Protein AF-A0A0K2Y9Z3-F1 (afdb_monomer_lite)

Secondary structure (DSSP, 8-state):
-------------HHHHHHHHHHTTHHHHHHHHHHHHHHHHHTT-

Structure (mmCIF, N/CA/C/O backbone):
data_AF-A0A0K2Y9Z3-F1
#
_entry.id   AF-A0A0K2Y9Z3-F1
#
loop_
_atom_site.group_PDB
_a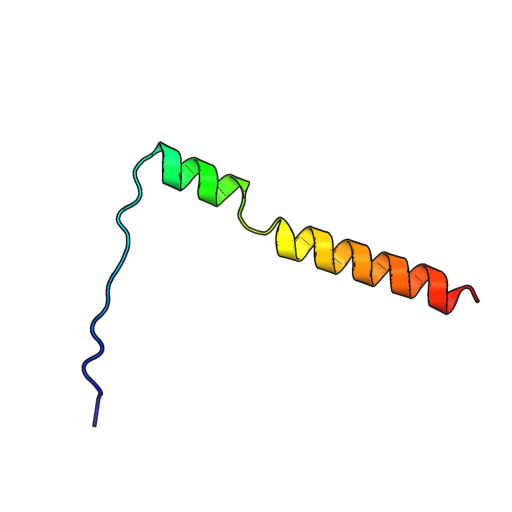tom_site.id
_atom_site.type_symbol
_atom_site.label_atom_id
_atom_site.label_alt_id
_atom_site.label_comp_id
_atom_site.label_asym_id
_atom_site.label_entity_id
_atom_site.label_seq_id
_atom_site.pdbx_PDB_ins_code
_atom_site.Cartn_x
_atom_site.Cartn_y
_atom_site.Cartn_z
_atom_site.occupancy
_atom_site.B_iso_or_equiv
_atom_site.auth_seq_id
_atom_site.auth_comp_id
_atom_site.auth_asym_id
_atom_site.auth_atom_id
_atom_site.pdbx_PDB_model_num
ATOM 1 N N . MET A 1 1 ? 10.711 -24.199 22.594 1.00 55.28 1 MET A N 1
ATOM 2 C CA . MET A 1 1 ? 10.521 -22.987 23.417 1.00 55.28 1 MET A CA 1
ATOM 3 C C . MET A 1 1 ? 9.619 -22.037 22.642 1.00 55.28 1 MET A C 1
ATOM 5 O O . MET A 1 1 ? 10.056 -21.532 21.619 1.00 55.28 1 MET A O 1
ATOM 9 N N . PHE A 1 2 ? 8.352 -21.878 23.032 1.00 73.56 2 PHE A N 1
ATOM 10 C CA . PHE A 1 2 ? 7.446 -20.933 22.366 1.00 73.56 2 PHE A CA 1
ATOM 11 C C . PHE A 1 2 ? 7.629 -19.549 22.989 1.00 73.56 2 PHE A C 1
ATOM 13 O O . PHE A 1 2 ? 7.498 -19.400 24.201 1.00 73.56 2 PHE A O 1
ATOM 20 N N . ALA A 1 3 ? 7.972 -18.552 22.175 1.00 76.75 3 ALA A N 1
ATOM 21 C CA . ALA A 1 3 ? 8.058 -17.170 22.628 1.00 76.75 3 ALA A CA 1
ATOM 22 C C . ALA A 1 3 ? 6.641 -16.621 22.855 1.00 76.75 3 ALA A C 1
ATOM 24 O O . ALA A 1 3 ? 5.819 -16.625 21.936 1.00 76.75 3 ALA A O 1
ATOM 25 N N . LEU A 1 4 ? 6.351 -16.146 24.069 1.00 79.56 4 LEU A N 1
ATOM 26 C CA . LEU A 1 4 ? 5.112 -15.430 24.364 1.00 79.56 4 LEU A CA 1
ATOM 27 C C . LEU A 1 4 ? 5.192 -14.045 23.707 1.00 79.56 4 LEU A C 1
ATOM 29 O O . LEU A 1 4 ? 5.840 -13.135 24.218 1.00 79.56 4 LEU A O 1
ATOM 33 N N . SER A 1 5 ? 4.579 -13.904 22.535 1.00 82.62 5 SER A N 1
ATOM 34 C CA . SER A 1 5 ? 4.476 -12.621 21.840 1.00 82.62 5 SER A CA 1
ATOM 35 C C . SER A 1 5 ? 3.300 -11.818 22.394 1.00 82.62 5 SER A C 1
ATOM 37 O O . SER A 1 5 ? 2.186 -12.332 22.517 1.00 82.62 5 SER A O 1
ATOM 39 N N . HIS A 1 6 ? 3.534 -10.543 22.708 1.00 82.81 6 HIS A N 1
ATOM 40 C CA . HIS A 1 6 ? 2.461 -9.618 23.043 1.00 82.81 6 HIS A CA 1
ATOM 41 C C . HIS A 1 6 ? 1.700 -9.237 21.766 1.00 82.81 6 HIS A C 1
ATOM 43 O O . HIS A 1 6 ? 2.186 -8.465 20.938 1.00 82.81 6 HIS A O 1
ATOM 49 N N . LYS A 1 7 ? 0.505 -9.810 21.592 1.00 82.69 7 LYS A N 1
ATOM 50 C CA . LYS A 1 7 ? -0.369 -9.521 20.453 1.00 82.69 7 LYS A CA 1
ATOM 51 C C . LYS A 1 7 ? -1.247 -8.311 20.768 1.00 82.69 7 LYS A C 1
ATOM 53 O O . LYS A 1 7 ? -2.160 -8.408 21.583 1.00 82.69 7 LYS A O 1
ATOM 58 N N . ILE A 1 8 ? -1.001 -7.200 20.077 1.00 84.75 8 ILE A N 1
ATOM 59 C CA . ILE A 1 8 ? -1.872 -6.019 20.085 1.00 84.75 8 ILE A CA 1
ATOM 60 C C . ILE A 1 8 ? -2.666 -6.007 18.779 1.00 84.75 8 ILE A C 1
ATOM 62 O O . ILE A 1 8 ? -2.091 -6.120 17.697 1.00 84.75 8 ILE A O 1
ATOM 66 N N . GLU A 1 9 ? -3.985 -5.861 18.877 1.00 86.44 9 GLU A N 1
ATOM 67 C CA . GLU A 1 9 ? -4.874 -5.695 17.729 1.00 86.44 9 GLU A CA 1
ATOM 68 C C . GLU A 1 9 ? -5.674 -4.398 17.867 1.00 86.44 9 GLU A C 1
ATOM 70 O O . GLU A 1 9 ? -6.179 -4.066 18.940 1.00 86.44 9 GLU A O 1
ATOM 75 N N . LEU A 1 10 ? -5.805 -3.663 16.764 1.00 86.31 10 LEU A N 1
ATOM 76 C CA . LEU A 1 10 ? -6.668 -2.489 16.698 1.00 86.31 10 LEU A CA 1
ATOM 77 C C . LEU A 1 10 ? -8.133 -2.928 16.594 1.00 86.31 10 LEU A C 1
ATOM 79 O O . LEU A 1 10 ? -8.456 -3.815 15.810 1.00 86.31 10 LEU A O 1
ATOM 83 N N . GLN A 1 11 ? -9.032 -2.256 17.317 1.00 92.88 11 GLN A N 1
ATOM 84 C CA . GLN A 1 11 ? -10.483 -2.447 17.202 1.00 92.88 11 GLN A CA 1
ATOM 85 C C . GLN A 1 11 ? -11.104 -1.301 16.383 1.00 92.88 11 GLN A C 1
ATOM 87 O O . GLN A 1 11 ? -11.538 -0.293 16.945 1.00 92.88 11 GLN A O 1
ATOM 92 N N . PRO A 1 12 ? -11.120 -1.390 15.038 1.00 92.12 12 PRO A N 1
ATOM 93 C CA . PRO A 1 12 ? -11.597 -0.299 14.204 1.00 92.12 12 PRO A CA 1
ATOM 94 C C . PRO A 1 12 ? -13.118 -0.135 14.290 1.00 92.12 12 PRO A C 1
ATOM 96 O O . PRO A 1 12 ? -13.885 -1.096 14.190 1.00 92.12 12 PRO A O 1
ATOM 99 N N . ASN A 1 13 ? -13.565 1.117 14.387 1.00 95.94 13 ASN A N 1
ATOM 100 C CA . ASN A 1 13 ? -14.977 1.472 14.267 1.00 95.94 13 ASN A CA 1
ATOM 101 C C . ASN A 1 13 ? -15.477 1.340 12.810 1.00 95.94 13 ASN A C 1
ATOM 103 O O . ASN A 1 13 ? -14.709 1.103 11.873 1.00 95.94 13 ASN A O 1
ATOM 107 N N . ASN A 1 14 ? -16.783 1.523 12.599 1.00 96.25 14 ASN A N 1
ATOM 108 C CA . ASN A 1 14 ? -17.412 1.348 11.282 1.00 96.25 14 ASN A CA 1
ATOM 109 C C . ASN A 1 14 ? -16.810 2.249 10.187 1.00 96.25 14 ASN A C 1
ATOM 111 O O . ASN A 1 14 ? -16.685 1.820 9.035 1.00 96.25 14 ASN A O 1
ATOM 115 N N . LYS A 1 15 ? -16.389 3.473 10.538 1.00 96.25 15 LYS A N 1
ATOM 116 C CA . LYS A 1 15 ? -15.756 4.409 9.595 1.00 96.25 15 LYS A CA 1
ATOM 117 C C . LYS A 1 15 ? -14.386 3.891 9.152 1.00 96.25 15 LYS A C 1
ATOM 119 O O . LYS A 1 15 ? -14.129 3.801 7.954 1.00 96.25 15 LYS A O 1
ATOM 124 N N . ALA A 1 16 ? -13.553 3.473 10.104 1.00 94.81 16 ALA A N 1
ATOM 125 C CA . ALA A 1 16 ? -12.225 2.926 9.836 1.00 94.81 16 ALA A CA 1
ATOM 126 C C . ALA A 1 16 ? -12.293 1.632 9.011 1.00 94.81 16 ALA A C 1
ATOM 128 O O . ALA A 1 16 ? -11.621 1.522 7.989 1.00 94.81 16 ALA A O 1
ATOM 129 N N . LYS A 1 17 ? -13.181 0.693 9.373 1.00 94.62 17 LYS A N 1
ATOM 130 C CA . LYS A 1 17 ? -13.405 -0.545 8.601 1.00 94.62 17 LYS A CA 1
ATOM 131 C C . LYS A 1 17 ? -13.757 -0.253 7.141 1.00 94.62 17 LYS A C 1
ATOM 133 O O . LYS A 1 17 ? -13.214 -0.881 6.235 1.00 94.62 17 LYS A O 1
ATOM 138 N N . THR A 1 18 ? -14.653 0.704 6.912 1.00 96.31 18 THR A N 1
ATOM 139 C CA . THR A 1 18 ? -15.064 1.102 5.558 1.00 96.31 18 THR A CA 1
ATOM 140 C C . THR A 1 18 ? -13.907 1.728 4.786 1.00 96.31 18 THR A C 1
ATOM 142 O O . THR A 1 18 ? -13.692 1.388 3.626 1.00 96.31 18 THR A O 1
ATOM 145 N N . HIS A 1 19 ? -13.143 2.616 5.425 1.00 94.50 19 HIS A N 1
ATOM 146 C CA . HIS A 1 19 ? -11.979 3.241 4.807 1.00 94.50 19 HIS A CA 1
ATOM 147 C C . HIS A 1 19 ? -10.915 2.207 4.423 1.00 94.50 19 HIS A C 1
ATOM 149 O O . HIS A 1 19 ? -10.486 2.182 3.273 1.00 94.50 19 HIS A O 1
ATOM 155 N N . PHE A 1 20 ? -10.557 1.300 5.336 1.00 92.25 20 PHE A N 1
ATOM 156 C CA . PHE A 1 20 ? -9.571 0.256 5.065 1.00 92.25 20 PHE A CA 1
ATOM 157 C C . PHE A 1 20 ? -9.993 -0.649 3.913 1.00 92.25 20 PHE A C 1
ATOM 159 O O . PHE A 1 20 ? -9.179 -0.912 3.038 1.00 92.25 20 PHE A O 1
ATOM 166 N N . LYS A 1 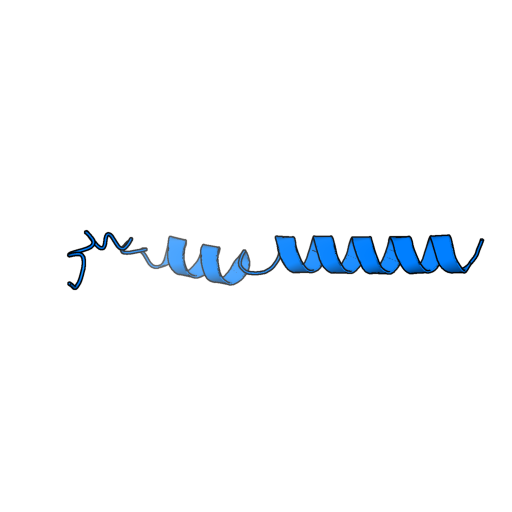21 ? -11.268 -1.052 3.840 1.00 91.81 21 LYS A N 1
ATOM 167 C CA . LYS A 1 21 ? -11.778 -1.833 2.701 1.00 91.81 21 LYS A CA 1
ATOM 168 C C . LYS A 1 21 ? -11.625 -1.103 1.365 1.00 91.81 21 LYS A C 1
ATOM 170 O O . LYS A 1 21 ? -11.318 -1.744 0.370 1.00 91.81 21 LYS A O 1
ATOM 175 N N . LYS A 1 22 ? -11.837 0.216 1.342 1.00 92.12 22 LYS A N 1
ATOM 176 C CA . LYS A 1 22 ? -11.702 1.034 0.125 1.00 92.12 22 LYS A CA 1
ATOM 177 C C . LYS A 1 22 ? -10.244 1.273 -0.269 1.00 92.12 22 LYS A C 1
ATOM 179 O O . LYS A 1 22 ? -9.941 1.292 -1.452 1.00 92.12 22 LYS A O 1
ATOM 184 N N . ALA A 1 23 ? -9.367 1.482 0.709 1.00 92.75 23 ALA A N 1
ATOM 185 C CA . ALA A 1 23 ? -7.954 1.784 0.482 1.00 92.75 23 ALA A CA 1
ATOM 186 C C . ALA A 1 23 ? -7.094 0.527 0.262 1.00 92.75 23 ALA A C 1
ATOM 188 O O . ALA A 1 23 ? -5.970 0.611 -0.244 1.00 92.75 23 ALA A O 1
ATOM 189 N N . PHE A 1 24 ? -7.591 -0.644 0.665 1.00 91.00 24 PHE A N 1
ATOM 190 C CA . PHE A 1 24 ? -6.853 -1.891 0.552 1.00 91.00 24 PHE A CA 1
ATOM 191 C C . PHE A 1 24 ? -6.521 -2.204 -0.910 1.00 91.00 24 PHE A C 1
ATOM 193 O O . PHE A 1 24 ? -7.384 -2.220 -1.783 1.00 91.00 24 PHE A O 1
ATOM 200 N N . GLY A 1 25 ? -5.245 -2.481 -1.175 1.00 91.38 25 GLY A N 1
ATOM 201 C CA . GLY A 1 25 ? -4.774 -2.897 -2.495 1.00 91.38 25 GLY A CA 1
ATOM 202 C C . GLY A 1 25 ? -4.478 -1.764 -3.484 1.00 91.38 25 GLY A C 1
ATOM 203 O O . GLY A 1 25 ? -3.857 -2.048 -4.507 1.00 91.38 25 GLY A O 1
ATOM 204 N N . CYS A 1 26 ? -4.805 -0.499 -3.187 1.00 92.69 26 CYS A N 1
ATOM 205 C CA . CYS A 1 26 ? -4.546 0.625 -4.102 1.00 92.69 26 CYS A CA 1
ATOM 206 C C . CYS A 1 26 ? -3.056 0.774 -4.456 1.00 92.69 26 CYS A C 1
ATOM 208 O O . CYS A 1 26 ? -2.710 0.895 -5.629 1.00 92.69 26 CYS A O 1
ATOM 210 N N . ALA A 1 27 ? -2.163 0.693 -3.463 1.00 91.75 27 ALA A N 1
ATOM 211 C CA . ALA A 1 27 ? -0.720 0.800 -3.690 1.00 91.75 27 ALA A CA 1
ATOM 212 C C . ALA A 1 27 ? -0.179 -0.350 -4.559 1.00 91.75 27 ALA A C 1
ATOM 214 O O . ALA A 1 27 ? 0.599 -0.125 -5.485 1.00 91.75 27 ALA A O 1
ATOM 215 N N . ARG A 1 28 ? -0.643 -1.583 -4.307 1.00 94.00 28 ARG A N 1
ATOM 216 C CA . ARG A 1 28 ? -0.257 -2.766 -5.091 1.00 94.00 28 ARG A CA 1
ATOM 217 C C . ARG A 1 28 ? -0.737 -2.657 -6.537 1.00 94.00 28 ARG A C 1
ATOM 219 O O . ARG A 1 28 ? 0.019 -2.976 -7.449 1.00 94.00 28 ARG A O 1
ATOM 226 N N . LEU A 1 29 ? -1.975 -2.204 -6.740 1.00 95.06 29 LEU A N 1
ATOM 227 C CA . LEU A 1 29 ? -2.538 -1.984 -8.069 1.00 95.06 29 LEU A CA 1
ATOM 228 C C . LEU A 1 29 ? -1.726 -0.939 -8.844 1.00 95.06 29 LEU A C 1
ATOM 230 O O . LEU A 1 29 ? -1.313 -1.214 -9.968 1.00 95.06 29 LEU A O 1
ATOM 234 N N . ALA A 1 30 ? -1.451 0.215 -8.230 1.00 96.38 30 ALA A N 1
ATOM 235 C CA . ALA A 1 30 ? -0.681 1.292 -8.849 1.00 96.38 30 ALA A CA 1
ATOM 236 C C . ALA A 1 30 ? 0.737 0.841 -9.233 1.00 96.38 30 ALA A C 1
ATOM 238 O O . ALA A 1 30 ? 1.173 1.065 -10.362 1.00 96.38 30 ALA A O 1
ATOM 239 N N . TYR A 1 31 ? 1.428 0.143 -8.325 1.00 95.75 31 TYR A N 1
ATOM 240 C CA . TYR A 1 31 ? 2.762 -0.394 -8.588 1.00 95.75 31 TYR A CA 1
ATOM 241 C C . TYR A 1 31 ? 2.758 -1.400 -9.744 1.00 95.75 31 TYR A C 1
ATOM 243 O O . TYR A 1 31 ? 3.545 -1.274 -10.681 1.00 95.75 31 TYR A O 1
ATOM 251 N N . ASN A 1 32 ? 1.846 -2.377 -9.715 1.00 96.88 32 ASN A N 1
ATOM 252 C CA . ASN A 1 32 ? 1.758 -3.403 -10.754 1.00 96.88 32 ASN A CA 1
ATOM 253 C C . ASN A 1 32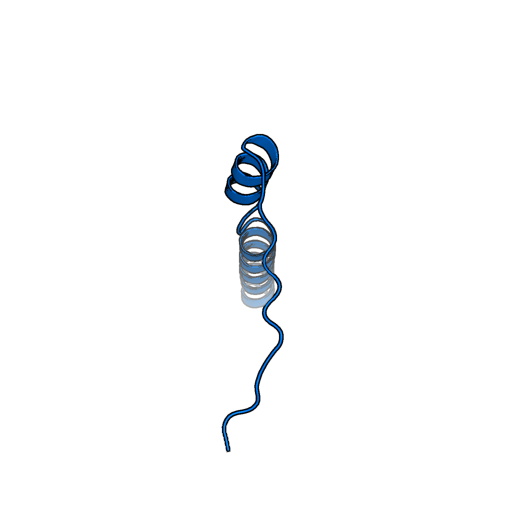 ? 1.437 -2.802 -12.126 1.00 96.88 32 ASN A C 1
ATOM 255 O O . ASN A 1 32 ? 2.033 -3.204 -13.124 1.00 96.88 32 ASN A O 1
ATOM 259 N N . TRP A 1 33 ? 0.520 -1.834 -12.172 1.00 96.38 33 TRP A N 1
ATOM 260 C CA . TRP A 1 33 ? 0.183 -1.118 -13.397 1.00 96.38 33 TRP A CA 1
ATOM 261 C C . TRP A 1 33 ? 1.391 -0.353 -13.951 1.00 96.38 33 TRP A C 1
ATOM 263 O O . TRP A 1 33 ? 1.723 -0.502 -15.128 1.00 96.38 33 TRP A O 1
ATOM 273 N N . GLY A 1 34 ? 2.099 0.397 -13.100 1.00 96.50 34 GLY A N 1
ATOM 274 C CA . GLY A 1 34 ? 3.292 1.143 -13.503 1.00 96.50 34 GLY A CA 1
ATOM 275 C C . GLY A 1 34 ? 4.407 0.228 -14.011 1.00 96.50 34 GLY A C 1
ATOM 276 O O . GLY A 1 34 ? 4.984 0.478 -15.068 1.00 96.50 34 GLY A O 1
ATOM 277 N N . LEU A 1 35 ? 4.658 -0.885 -13.316 1.00 96.06 35 LEU A N 1
ATOM 278 C CA . LEU A 1 35 ? 5.645 -1.883 -13.725 1.00 96.06 35 LEU A CA 1
ATOM 279 C C . LEU A 1 35 ? 5.291 -2.527 -15.074 1.00 96.06 35 LEU A C 1
ATOM 281 O O . LEU A 1 35 ? 6.178 -2.749 -15.899 1.00 96.06 35 LEU A O 1
ATOM 285 N N . ALA A 1 36 ? 4.012 -2.835 -15.308 1.00 96.31 36 ALA A N 1
ATOM 286 C CA . ALA A 1 36 ? 3.548 -3.372 -16.584 1.00 96.31 36 ALA A CA 1
ATOM 287 C C . ALA A 1 36 ? 3.762 -2.365 -17.723 1.00 96.31 36 ALA A C 1
ATOM 289 O O . ALA A 1 36 ? 4.328 -2.726 -18.753 1.00 96.31 36 ALA A O 1
ATOM 290 N N . LYS A 1 37 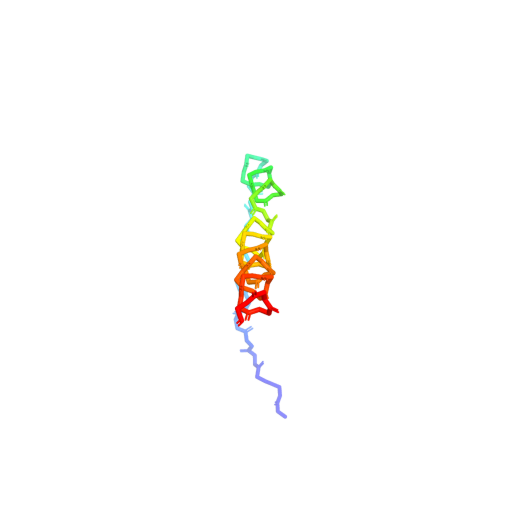? 3.407 -1.091 -17.506 1.00 95.75 37 LYS A N 1
ATOM 291 C CA . LYS A 1 37 ? 3.628 -0.016 -18.481 1.00 95.75 37 LYS A CA 1
ATOM 292 C C . LYS A 1 37 ? 5.095 0.226 -18.791 1.00 95.75 37 LYS A C 1
ATOM 294 O O . LYS A 1 37 ? 5.452 0.345 -19.957 1.00 95.75 37 LYS A O 1
ATOM 299 N N . TRP A 1 38 ? 5.954 0.231 -17.780 1.00 93.44 38 TRP A N 1
ATOM 300 C CA . TRP A 1 38 ? 7.390 0.359 -17.997 1.00 93.44 3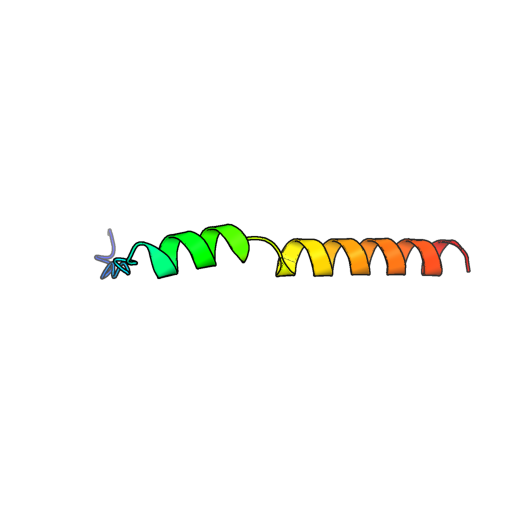8 TRP A CA 1
ATOM 301 C C . TRP A 1 38 ? 7.939 -0.785 -18.859 1.00 93.44 38 TRP A C 1
ATOM 303 O O . TRP A 1 38 ? 8.644 -0.539 -19.834 1.00 93.44 38 TRP A O 1
ATOM 313 N N . LYS A 1 39 ? 7.531 -2.030 -18.581 1.00 93.31 39 LYS A N 1
ATOM 314 C CA . LYS A 1 39 ? 7.911 -3.197 -19.391 1.00 93.31 39 LYS A CA 1
ATOM 315 C C . LYS A 1 39 ? 7.390 -3.126 -20.828 1.00 93.31 39 LYS A C 1
ATOM 317 O O . LYS A 1 39 ? 8.102 -3.560 -21.728 1.00 93.31 39 LYS A O 1
ATOM 322 N N . GLU A 1 40 ? 6.177 -2.618 -21.053 1.00 93.00 40 GLU A N 1
ATOM 323 C CA . GLU A 1 40 ? 5.650 -2.374 -22.405 1.00 93.00 40 GLU A CA 1
ATOM 324 C C . GLU A 1 40 ? 6.527 -1.380 -23.174 1.00 93.00 40 GLU A C 1
ATOM 326 O O . GLU A 1 40 ? 6.847 -1.626 -24.334 1.00 93.00 40 GLU A O 1
ATOM 331 N N . THR A 1 41 ? 6.940 -0.285 -22.530 1.00 85.56 41 THR A N 1
ATOM 332 C CA . THR A 1 41 ? 7.787 0.740 -23.153 1.00 85.56 41 THR A CA 1
ATOM 333 C C . THR A 1 41 ? 9.191 0.216 -23.450 1.00 85.56 41 THR A C 1
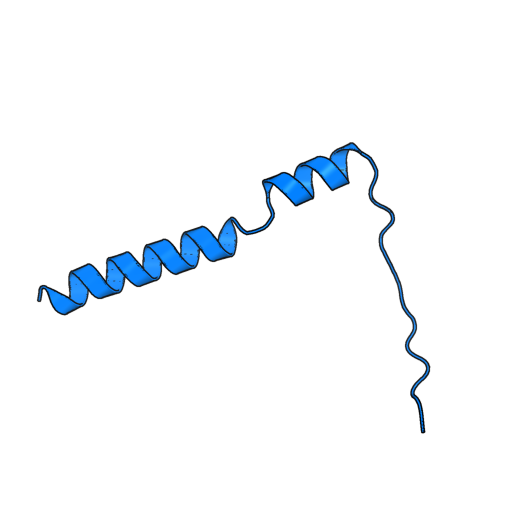ATOM 335 O O . THR A 1 41 ? 9.679 0.400 -24.558 1.00 85.56 41 THR A O 1
ATOM 338 N N . THR A 1 42 ? 9.830 -0.485 -22.510 1.00 71.75 42 THR A N 1
ATOM 339 C CA . THR A 1 42 ? 11.194 -1.013 -22.696 1.00 71.75 42 THR A CA 1
ATOM 340 C C . THR A 1 42 ? 11.262 -2.161 -23.703 1.00 71.75 42 THR A C 1
ATOM 342 O O . THR A 1 42 ? 12.265 -2.292 -24.383 1.00 71.75 42 THR A O 1
ATOM 345 N N . LYS A 1 43 ? 10.214 -2.986 -23.837 1.00 64.62 43 LYS A N 1
ATOM 346 C CA . LYS A 1 43 ? 10.166 -4.052 -24.859 1.00 64.62 43 LYS A CA 1
ATOM 347 C C . LYS A 1 43 ? 9.845 -3.547 -26.272 1.00 64.62 43 LYS A C 1
ATOM 349 O O . LYS A 1 43 ? 9.907 -4.334 -27.210 1.00 64.62 43 LYS A O 1
ATOM 354 N N . ARG A 1 44 ? 9.414 -2.289 -26.411 1.00 57.28 44 ARG A N 1
ATOM 355 C CA . ARG A 1 44 ? 9.121 -1.637 -27.699 1.00 57.28 44 ARG A CA 1
ATOM 356 C C . ARG A 1 44 ? 10.286 -0.791 -28.230 1.00 57.28 44 ARG A C 1
ATOM 358 O O . ARG A 1 44 ? 10.174 -0.316 -29.356 1.00 57.28 44 ARG A O 1
ATOM 365 N N . ALA A 1 45 ? 11.333 -0.586 -27.429 1.00 52.56 45 ALA A N 1
ATOM 366 C CA . ALA A 1 45 ? 12.601 0.026 -27.828 1.00 52.56 45 ALA A CA 1
ATOM 367 C C . ALA A 1 45 ? 13.591 -1.064 -28.252 1.00 52.56 45 ALA A C 1
ATOM 369 O O . ALA A 1 45 ? 14.398 -0.781 -29.162 1.00 52.56 45 ALA A O 1
#

Radius of gyration: 19.23 Å; chains: 1; bounding box: 30×27×52 Å

Foldseek 3Di:
DDDPDDDDDDDDDPVRVVVCVVPPCPVVVVVVVVVVVVVVVVVVD

pLDDT: mean 87.8, std 11.43, range [52.56, 96.88]

InterPro domains:
  IPR021027 Transposase, putative, helix-turn-helix domain [PF12323] (4-44)

Sequence (45 aa):
MFALSHKIELQPNNKAKTHFKKAFGCARLAYNWGLAKWKETTKRA

Organism: Helicobacter heilmannii (NCBI:txid35817)